Protein AF-A0A392PDL8-F1 (afdb_monomer_lite)

Sequence (76 aa):
MAILADFMLVYLPAPTVSLRPPLGVSAGAITKFFHNCPDNAFQVALSGTSYSFLQRIGAIVRNGSKLFAVGTASSL

Radius of gyration: 13.85 Å; chains: 1; bounding box: 33×33×31 Å

Organism: NCBI:txid97028

Foldseek 3Di:
DPLVVLVVVLVPADPQDDPDDDDDPPDDPVRVLQVLQDCHLPHDHDPPDDDDNVSSVSNVVVSVVVSVVVVVVVVD

InterPro domains:
  IPR021825 Protein RETICULATA-related [PF11891] (1-76)

Structure (mmCIF, N/CA/C/O backbone):
data_AF-A0A392PDL8-F1
#
_entry.id   AF-A0A392PDL8-F1
#
loop_
_atom_site.group_PDB
_atom_site.id
_atom_site.type_symbol
_atom_site.label_atom_id
_atom_site.label_alt_id
_atom_site.label_comp_id
_atom_site.label_asym_id
_atom_site.label_entity_id
_atom_site.label_seq_id
_atom_site.pdbx_PDB_ins_code
_atom_site.Cartn_x
_atom_site.Cartn_y
_atom_site.Cartn_z
_atom_site.occupancy
_atom_site.B_iso_or_equiv
_atom_site.auth_seq_id
_atom_site.auth_comp_id
_atom_site.auth_asym_id
_atom_site.auth_atom_id
_atom_site.pdbx_PDB_model_num
ATOM 1 N N . MET A 1 1 ? 13.408 16.030 -10.189 1.00 50.44 1 MET A N 1
ATOM 2 C CA . MET A 1 1 ? 12.074 16.661 -10.051 1.00 50.44 1 MET A CA 1
ATOM 3 C C . MET A 1 1 ? 10.923 15.639 -9.993 1.00 50.44 1 MET A C 1
ATOM 5 O O . MET A 1 1 ? 10.022 15.868 -9.205 1.00 50.44 1 MET A O 1
ATOM 9 N N . ALA A 1 2 ? 10.941 14.503 -10.715 1.00 55.41 2 ALA A N 1
ATOM 10 C CA . ALA A 1 2 ? 9.821 13.533 -10.709 1.00 55.41 2 ALA A CA 1
ATOM 11 C C . ALA A 1 2 ? 9.708 12.632 -9.451 1.00 55.41 2 ALA A C 1
ATOM 13 O O . ALA A 1 2 ? 8.611 12.420 -8.949 1.00 55.41 2 ALA A O 1
ATOM 14 N N . ILE A 1 3 ? 10.830 12.152 -8.896 1.00 59.53 3 ILE A N 1
ATOM 15 C CA . ILE A 1 3 ? 10.831 11.214 -7.749 1.00 59.53 3 ILE A CA 1
ATOM 16 C C . ILE A 1 3 ? 10.219 11.841 -6.487 1.00 59.53 3 ILE A C 1
ATOM 18 O O . ILE A 1 3 ? 9.463 11.194 -5.772 1.00 59.53 3 ILE A O 1
ATOM 22 N N . LEU A 1 4 ? 10.519 13.116 -6.226 1.00 54.62 4 LEU A N 1
ATOM 23 C CA . LEU A 1 4 ? 9.986 13.848 -5.074 1.00 54.62 4 LEU A CA 1
ATOM 24 C C . LEU A 1 4 ? 8.468 14.042 -5.163 1.00 54.62 4 LEU A C 1
ATOM 26 O O . LEU A 1 4 ? 7.796 13.904 -4.150 1.00 54.62 4 LEU A O 1
ATOM 30 N N . ALA A 1 5 ? 7.920 14.318 -6.350 1.00 56.81 5 ALA A N 1
ATOM 31 C CA . ALA A 1 5 ? 6.476 14.470 -6.533 1.00 56.81 5 ALA A CA 1
ATOM 32 C C . ALA A 1 5 ? 5.730 13.145 -6.305 1.00 56.81 5 ALA A C 1
ATOM 34 O O . ALA A 1 5 ? 4.712 13.123 -5.619 1.00 56.81 5 ALA A O 1
ATOM 35 N N . ASP A 1 6 ? 6.277 12.035 -6.800 1.00 59.75 6 ASP A N 1
ATOM 36 C CA . ASP A 1 6 ? 5.692 10.704 -6.610 1.00 59.75 6 ASP A CA 1
ATOM 37 C C . ASP A 1 6 ? 5.809 10.237 -5.143 1.00 59.75 6 ASP A C 1
ATOM 39 O O . ASP A 1 6 ? 4.858 9.705 -4.573 1.00 59.75 6 ASP A O 1
ATOM 43 N N . PHE A 1 7 ? 6.914 10.572 -4.461 1.00 59.81 7 PHE A N 1
ATOM 44 C CA . PHE A 1 7 ? 7.069 10.366 -3.015 1.00 59.81 7 PHE A CA 1
ATOM 45 C C . PHE A 1 7 ? 6.086 11.215 -2.193 1.00 59.81 7 PHE A C 1
ATOM 47 O O . PHE A 1 7 ? 5.525 10.750 -1.200 1.00 59.81 7 PHE A O 1
ATOM 54 N N . MET A 1 8 ? 5.835 12.455 -2.617 1.00 59.00 8 MET A N 1
ATOM 55 C CA . MET A 1 8 ? 4.840 13.320 -1.987 1.00 5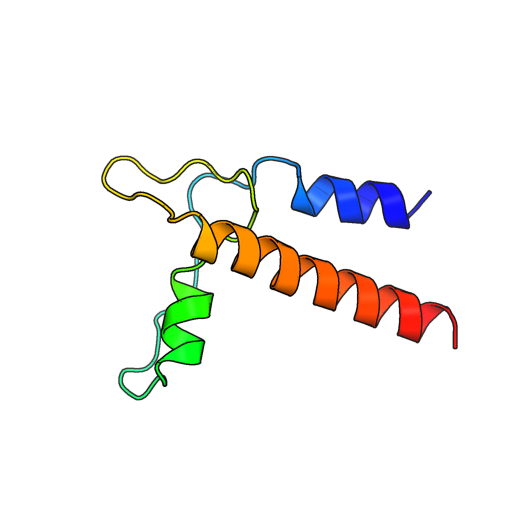9.00 8 MET A CA 1
ATOM 56 C C . MET A 1 8 ? 3.422 12.772 -2.164 1.00 59.00 8 MET A C 1
ATOM 58 O O . MET A 1 8 ? 2.634 12.935 -1.246 1.00 59.00 8 MET A O 1
ATOM 62 N N . LEU A 1 9 ? 3.084 12.055 -3.244 1.00 57.59 9 LEU A N 1
ATOM 63 C CA . LEU A 1 9 ? 1.771 11.398 -3.385 1.00 57.59 9 LEU A CA 1
ATOM 64 C C . LEU A 1 9 ? 1.559 10.229 -2.408 1.00 57.59 9 LEU A C 1
ATOM 66 O O . LEU A 1 9 ? 0.417 9.958 -2.040 1.00 57.59 9 LEU A O 1
ATOM 70 N N . VAL A 1 10 ? 2.634 9.581 -1.944 1.00 55.03 10 VAL A N 1
ATOM 71 C CA . VAL A 1 10 ? 2.591 8.575 -0.860 1.00 55.03 10 VAL A CA 1
ATOM 72 C C . VAL A 1 10 ? 2.321 9.220 0.506 1.00 55.03 10 VAL A C 1
ATOM 74 O O . VAL A 1 10 ? 1.750 8.593 1.406 1.00 55.03 10 VAL A O 1
ATOM 77 N N . TYR A 1 11 ? 2.759 10.470 0.671 1.00 56.44 11 TYR A N 1
ATOM 78 C CA . TYR A 1 11 ? 2.723 11.204 1.937 1.00 56.44 11 TYR A CA 1
ATOM 79 C C . TYR A 1 11 ? 1.521 12.156 2.048 1.00 56.44 11 TYR A C 1
ATOM 81 O O . TYR A 1 11 ? 1.023 12.404 3.145 1.00 56.44 11 TYR A O 1
ATOM 89 N N . LEU A 1 12 ? 1.029 12.667 0.919 1.00 56.03 12 LEU A N 1
ATOM 90 C CA . LEU A 1 12 ? -0.126 13.546 0.846 1.00 56.03 12 LEU A CA 1
ATOM 91 C C . LEU A 1 12 ? -1.380 12.753 1.235 1.00 56.03 12 LEU A C 1
ATOM 93 O O . LEU A 1 12 ? -1.598 11.645 0.733 1.00 56.03 12 LEU A O 1
ATOM 97 N N . PRO A 1 13 ? -2.216 13.287 2.136 1.00 54.44 13 PRO A N 1
ATOM 98 C CA . PRO A 1 13 ? -3.450 12.625 2.526 1.00 54.44 13 PRO A CA 1
ATOM 99 C C . PRO A 1 13 ? -4.340 12.411 1.293 1.00 54.44 13 PRO A C 1
ATOM 101 O O . PRO A 1 13 ? -4.854 13.358 0.702 1.00 54.44 13 PRO A O 1
ATOM 104 N N . ALA A 1 14 ? -4.493 11.145 0.894 1.00 60.69 14 ALA A N 1
ATOM 105 C CA . ALA A 1 14 ? -5.448 10.738 -0.129 1.00 60.69 14 ALA A CA 1
ATOM 106 C C . ALA A 1 14 ? -6.885 10.982 0.361 1.00 60.69 14 ALA A C 1
ATOM 108 O O . ALA A 1 14 ? -7.118 11.002 1.577 1.00 60.69 14 ALA A O 1
ATOM 109 N N . PRO A 1 15 ? -7.854 11.133 -0.563 1.00 56.88 15 PRO A N 1
ATOM 110 C CA . PRO A 1 15 ? -9.263 11.267 -0.218 1.00 56.88 15 PRO A CA 1
ATOM 111 C C . PRO A 1 15 ? -9.713 10.194 0.782 1.00 56.88 15 PRO A C 1
ATOM 113 O O . PRO A 1 15 ? -9.310 9.032 0.728 1.00 56.88 15 PRO A O 1
ATOM 116 N N . THR A 1 16 ? -10.575 10.597 1.713 1.00 58.19 16 THR A N 1
ATOM 117 C CA . THR A 1 16 ? -11.038 9.782 2.850 1.00 58.19 16 THR A CA 1
ATOM 118 C C . THR A 1 16 ? -11.825 8.537 2.420 1.00 58.19 16 THR A C 1
ATOM 120 O O . THR A 1 16 ? -12.045 7.635 3.224 1.00 58.19 16 THR A O 1
ATOM 123 N N . VAL A 1 17 ? -12.232 8.469 1.149 1.00 56.81 17 VAL A N 1
ATOM 124 C CA . VAL A 1 17 ? -12.996 7.367 0.562 1.00 56.81 17 VAL A CA 1
ATOM 125 C C . VAL A 1 17 ? -12.228 6.789 -0.626 1.00 56.81 17 VAL A C 1
ATOM 127 O O . VAL A 1 17 ? -12.138 7.414 -1.681 1.00 56.81 17 VAL A O 1
ATOM 130 N N . SER A 1 18 ? -11.713 5.570 -0.463 1.00 62.16 18 SER A N 1
ATOM 131 C CA . SER A 1 18 ? -11.162 4.780 -1.568 1.00 62.16 18 SER A CA 1
ATOM 132 C C . SER A 1 18 ? -12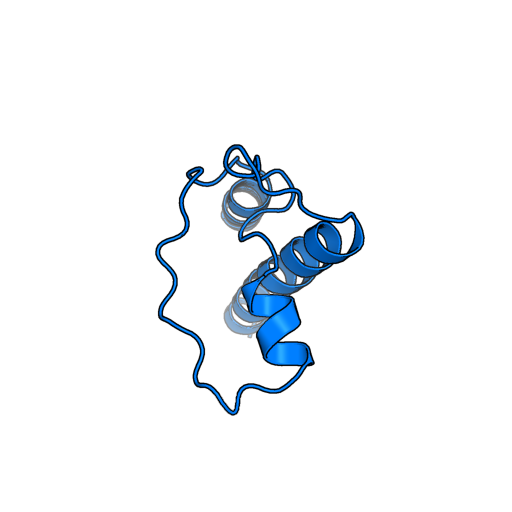.265 3.933 -2.200 1.00 62.16 18 SER A C 1
ATOM 134 O O . SER A 1 18 ? -12.746 2.971 -1.601 1.00 62.16 18 SER A O 1
ATOM 136 N N . LEU A 1 19 ? -12.656 4.266 -3.430 1.00 60.62 19 LEU A N 1
ATOM 137 C CA . LEU A 1 19 ? -13.576 3.462 -4.241 1.00 60.62 19 LEU A CA 1
ATOM 138 C C . LEU A 1 19 ? -12.831 2.238 -4.784 1.00 60.62 19 LEU A C 1
ATOM 140 O O . LEU A 1 19 ? -12.240 2.271 -5.863 1.00 60.62 19 LEU A O 1
ATOM 144 N N . ARG A 1 20 ? -12.816 1.159 -3.997 1.00 67.00 20 ARG A N 1
ATOM 145 C CA . ARG A 1 20 ? -12.142 -0.098 -4.340 1.00 67.00 20 ARG A CA 1
ATOM 146 C C . ARG A 1 20 ? -13.161 -1.145 -4.805 1.00 67.00 20 ARG A C 1
ATOM 148 O O . ARG A 1 20 ? -14.198 -1.293 -4.157 1.00 67.00 20 ARG A O 1
ATOM 155 N N . PRO A 1 21 ? -12.881 -1.901 -5.882 1.00 75.50 21 PRO A N 1
ATOM 156 C CA . PRO A 1 21 ? -13.753 -2.989 -6.303 1.00 75.50 21 PRO A CA 1
ATOM 157 C C . PRO A 1 21 ? -13.895 -4.049 -5.194 1.00 75.50 21 PRO A C 1
ATOM 159 O O . PRO A 1 21 ? -12.954 -4.256 -4.408 1.00 75.50 21 PRO A O 1
ATOM 162 N N . PRO A 1 22 ? -15.062 -4.714 -5.110 1.00 75.25 22 PRO A N 1
ATOM 163 C CA . PRO A 1 22 ? -15.328 -5.710 -4.083 1.00 75.25 22 PRO A CA 1
ATOM 164 C C . PRO A 1 22 ? -14.361 -6.891 -4.210 1.00 75.25 22 PRO A C 1
ATOM 166 O O . PRO A 1 22 ? -14.066 -7.366 -5.307 1.00 75.25 22 PRO A O 1
ATOM 169 N N . LEU A 1 23 ? -13.858 -7.373 -3.071 1.00 77.75 23 LEU A N 1
ATOM 170 C CA . LEU A 1 23 ? -13.040 -8.582 -3.026 1.00 77.75 23 LEU A CA 1
ATOM 171 C C . LEU A 1 23 ? -13.882 -9.798 -3.403 1.00 77.75 23 LEU A C 1
ATOM 173 O O . LEU A 1 23 ? -14.952 -10.017 -2.839 1.00 77.75 23 LEU A O 1
ATOM 177 N N . GLY A 1 24 ? -13.349 -10.639 -4.287 1.00 80.19 24 GLY A N 1
ATOM 178 C CA . GLY A 1 24 ? -13.904 -11.969 -4.507 1.00 80.19 24 GLY A CA 1
ATOM 179 C C . GLY A 1 24 ? -13.884 -12.793 -3.216 1.00 80.19 24 GLY A C 1
ATOM 180 O O . GLY A 1 24 ? -12.938 -12.724 -2.428 1.00 80.19 24 GLY A O 1
ATOM 181 N N . VAL A 1 25 ? -14.916 -13.613 -3.012 1.00 74.88 25 VAL A N 1
ATOM 182 C CA . VAL A 1 25 ? -15.110 -14.418 -1.790 1.00 74.88 25 VAL A CA 1
ATOM 183 C C . VAL A 1 25 ? -13.923 -15.366 -1.526 1.00 74.88 25 VAL A C 1
ATOM 185 O O . VAL A 1 25 ? -13.544 -15.590 -0.376 1.00 74.88 25 VAL A O 1
ATOM 188 N N . SER A 1 26 ? -13.259 -15.832 -2.591 1.00 80.31 26 SER A N 1
ATOM 189 C CA . SER A 1 26 ? -12.079 -16.712 -2.548 1.00 80.31 26 SER A CA 1
ATOM 190 C C . SER A 1 26 ? -10.733 -15.983 -2.354 1.00 80.31 26 SER A C 1
ATOM 192 O O . SER A 1 26 ? -9.677 -16.600 -2.500 1.00 80.31 26 SER A O 1
ATOM 194 N N . ALA A 1 27 ? -10.719 -14.679 -2.058 1.00 79.62 27 ALA A N 1
ATOM 195 C CA . ALA A 1 27 ? -9.466 -13.945 -1.880 1.00 79.62 27 ALA A CA 1
ATOM 196 C C . ALA A 1 27 ? -8.657 -14.475 -0.677 1.00 79.62 27 ALA A C 1
ATOM 198 O O . ALA A 1 27 ? -9.184 -14.625 0.434 1.00 79.62 27 ALA A O 1
ATOM 199 N N . GLY A 1 28 ? -7.364 -14.728 -0.902 1.00 82.56 28 GLY A N 1
ATOM 200 C CA . GLY A 1 28 ? -6.424 -15.195 0.119 1.00 82.56 28 GLY A CA 1
ATOM 201 C C . GLY A 1 28 ? -6.150 -14.157 1.215 1.00 82.56 28 GLY A C 1
ATOM 202 O O . GLY A 1 28 ? -6.451 -12.970 1.066 1.00 82.56 28 GLY A O 1
ATOM 203 N N . ALA A 1 29 ? -5.554 -14.600 2.327 1.00 80.81 29 ALA A N 1
ATOM 204 C CA . ALA A 1 29 ? -5.309 -13.764 3.509 1.00 80.81 29 ALA A CA 1
ATOM 205 C C . ALA A 1 29 ? -4.449 -12.524 3.203 1.00 80.81 29 ALA A C 1
ATOM 207 O O . ALA A 1 29 ? -4.753 -11.427 3.665 1.00 80.81 29 ALA A O 1
ATOM 208 N N . ILE A 1 30 ? -3.428 -12.679 2.358 1.00 79.38 30 ILE A N 1
ATOM 209 C CA . ILE A 1 30 ? -2.537 -11.585 1.951 1.00 79.38 30 ILE A CA 1
ATOM 210 C C . ILE A 1 30 ? -3.291 -10.562 1.086 1.00 79.38 30 ILE A C 1
ATOM 212 O O . ILE A 1 30 ? -3.191 -9.359 1.312 1.00 79.38 30 ILE A O 1
ATOM 216 N N . THR A 1 31 ? -4.117 -11.020 0.140 1.00 79.44 31 THR A N 1
ATOM 217 C CA . THR A 1 31 ? -4.946 -10.137 -0.698 1.00 79.44 31 THR A CA 1
ATOM 218 C C . THR A 1 31 ? -5.949 -9.349 0.143 1.00 79.44 31 THR A C 1
ATOM 220 O O . THR A 1 31 ? -6.103 -8.145 -0.053 1.00 79.44 31 THR A O 1
ATOM 223 N N . LYS A 1 32 ? -6.586 -10.000 1.124 1.00 80.38 32 LYS A N 1
ATOM 224 C CA . LYS A 1 32 ? -7.478 -9.346 2.095 1.00 80.38 32 LYS A CA 1
ATOM 225 C C . LYS A 1 32 ? -6.731 -8.330 2.961 1.00 80.38 32 LYS A C 1
ATOM 227 O O . LYS A 1 32 ? -7.253 -7.246 3.211 1.00 80.38 32 LYS A O 1
ATOM 232 N N . PHE A 1 33 ? -5.502 -8.641 3.374 1.00 80.44 33 PHE A N 1
ATOM 233 C CA . PHE A 1 33 ? -4.655 -7.727 4.139 1.00 80.44 33 PHE A CA 1
ATOM 234 C C . PHE A 1 33 ? -4.327 -6.452 3.346 1.00 80.44 33 PHE A C 1
ATOM 236 O O . PHE A 1 33 ? -4.572 -5.352 3.835 1.00 80.44 33 PHE A O 1
ATOM 243 N N . PHE A 1 34 ? -3.864 -6.575 2.097 1.00 78.25 34 PHE A N 1
ATOM 244 C CA . PHE A 1 34 ? -3.545 -5.419 1.243 1.00 78.25 34 PHE A CA 1
ATOM 245 C C . PHE A 1 34 ? -4.772 -4.643 0.744 1.00 78.25 34 PHE A C 1
ATOM 247 O O . PHE A 1 34 ? -4.642 -3.485 0.337 1.00 78.25 34 PHE A O 1
ATOM 254 N N . HIS A 1 35 ? -5.957 -5.253 0.758 1.00 77.88 35 HIS A N 1
ATOM 255 C CA . HIS A 1 35 ? -7.213 -4.571 0.437 1.00 77.88 35 HIS A CA 1
ATOM 256 C C . HIS A 1 35 ? -7.753 -3.754 1.620 1.00 77.88 35 HIS A C 1
ATOM 258 O O . HIS A 1 35 ? -8.202 -2.632 1.422 1.00 77.88 35 HIS A O 1
ATOM 264 N N . ASN A 1 36 ? -7.590 -4.245 2.852 1.00 77.12 36 ASN A N 1
ATOM 265 C CA . ASN A 1 36 ? -7.879 -3.473 4.071 1.00 77.12 36 ASN A CA 1
ATOM 266 C C . ASN A 1 36 ? -6.771 -2.472 4.446 1.00 77.12 36 ASN A C 1
ATOM 268 O O . ASN A 1 36 ? -6.890 -1.731 5.419 1.00 77.12 36 ASN A O 1
ATOM 272 N N . CYS A 1 37 ? -5.657 -2.496 3.724 1.00 78.69 37 CYS A N 1
ATOM 273 C CA . CYS A 1 37 ? -4.543 -1.580 3.894 1.00 78.69 37 CYS A CA 1
ATOM 274 C C . CYS A 1 37 ? -4.897 -0.205 3.296 1.00 78.69 37 CYS A C 1
ATOM 276 O O . CYS A 1 37 ? -5.461 -0.181 2.192 1.00 78.69 37 CYS A O 1
ATOM 278 N N . PRO A 1 38 ? -4.572 0.914 3.976 1.00 76.88 38 PRO A N 1
ATOM 279 C CA . PRO A 1 38 ? -4.838 2.247 3.452 1.00 76.88 38 PRO A CA 1
ATOM 280 C C . PRO A 1 38 ? -4.072 2.480 2.148 1.00 76.88 38 PRO A C 1
ATOM 282 O O . PRO A 1 38 ? -3.022 1.881 1.907 1.00 76.88 38 PRO A O 1
ATOM 285 N N . ASP A 1 39 ? -4.588 3.361 1.297 1.00 74.69 39 ASP A N 1
ATOM 286 C CA . ASP A 1 39 ? -3.906 3.719 0.054 1.00 74.69 39 ASP A CA 1
ATOM 287 C C . ASP A 1 39 ? -2.736 4.678 0.307 1.00 74.69 39 ASP A C 1
ATOM 289 O O . ASP A 1 39 ? -1.778 4.641 -0.457 1.00 74.69 39 ASP A O 1
ATOM 293 N N . ASN A 1 40 ? -2.750 5.446 1.406 1.00 73.75 40 ASN A N 1
ATOM 294 C CA . ASN A 1 40 ? -1.621 6.272 1.854 1.00 73.75 40 ASN A CA 1
ATOM 295 C C . ASN A 1 40 ? -1.291 6.078 3.337 1.00 73.75 40 ASN A C 1
ATOM 297 O O . ASN A 1 40 ? -2.167 5.857 4.173 1.00 73.75 40 ASN A O 1
ATOM 301 N N . ALA A 1 41 ? -0.010 6.222 3.689 1.00 71.62 41 ALA A N 1
ATOM 302 C CA . ALA A 1 41 ? 0.484 5.972 5.048 1.00 71.62 41 ALA A CA 1
ATOM 303 C C . ALA A 1 41 ? -0.156 6.898 6.102 1.00 71.62 41 ALA A C 1
ATOM 305 O O . ALA A 1 41 ? -0.379 6.488 7.246 1.00 71.62 41 ALA A O 1
ATOM 306 N N . PHE A 1 42 ? -0.512 8.118 5.691 1.00 70.38 42 PHE A N 1
ATOM 307 C CA . PHE A 1 42 ? -1.152 9.151 6.514 1.00 70.38 42 PHE A CA 1
ATOM 308 C C . PHE A 1 42 ? -2.649 9.298 6.249 1.00 70.38 42 PHE A C 1
ATOM 310 O O . PHE A 1 42 ? -3.264 10.248 6.727 1.00 70.38 42 PHE A O 1
ATOM 317 N N . GLN A 1 43 ? -3.259 8.367 5.508 1.00 72.31 43 GLN A N 1
ATOM 318 C CA . GLN A 1 43 ? -4.695 8.418 5.269 1.00 72.31 43 GLN A CA 1
ATOM 319 C C . GLN A 1 43 ? -5.441 8.387 6.610 1.00 72.31 43 GLN A C 1
ATOM 321 O O . GLN A 1 43 ? -5.169 7.553 7.490 1.00 72.31 43 GLN A O 1
ATOM 326 N N . VAL A 1 44 ? -6.359 9.340 6.768 1.00 68.75 44 VAL A N 1
ATOM 327 C CA . VAL A 1 44 ? -7.277 9.397 7.905 1.00 68.75 44 VAL A CA 1
ATOM 328 C C . VAL A 1 44 ? -8.373 8.372 7.647 1.00 68.75 44 VAL A C 1
ATOM 330 O O . VAL A 1 44 ? -8.959 8.339 6.565 1.00 68.75 44 VAL A O 1
ATOM 333 N N . ALA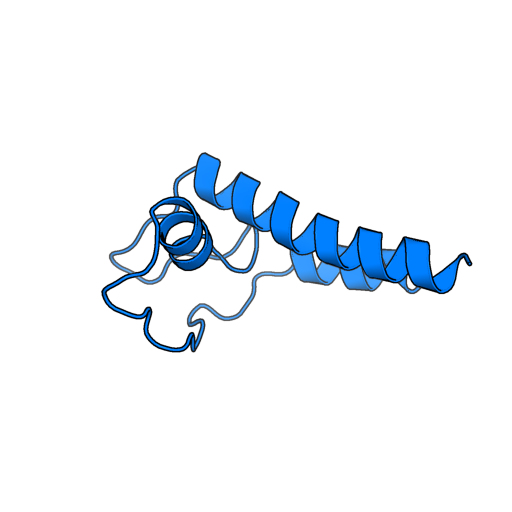 A 1 45 ? -8.600 7.493 8.619 1.00 68.69 45 ALA A N 1
ATOM 334 C CA . ALA A 1 45 ? -9.632 6.476 8.510 1.00 68.69 45 ALA A CA 1
ATOM 335 C C . ALA A 1 45 ? -11.022 7.127 8.530 1.00 68.69 45 ALA A C 1
ATOM 337 O O . ALA A 1 45 ? -11.240 8.118 9.228 1.00 68.69 45 ALA A O 1
ATOM 338 N N . LEU A 1 46 ? -11.961 6.568 7.764 1.00 69.31 46 LEU A N 1
ATOM 339 C CA . LEU A 1 46 ? -13.357 6.989 7.810 1.00 69.31 46 LEU A CA 1
ATOM 340 C C . LEU A 1 46 ? -13.907 6.744 9.222 1.00 69.31 46 LEU A C 1
ATOM 342 O O . LEU A 1 46 ? -13.587 5.716 9.828 1.00 69.31 46 LEU A O 1
ATOM 346 N N . SER A 1 47 ? -14.732 7.660 9.734 1.00 62.72 47 SER A N 1
ATOM 347 C CA . SER A 1 47 ? -15.355 7.555 11.058 1.00 62.72 47 SER A CA 1
ATOM 348 C C . SER A 1 47 ? -15.955 6.161 11.284 1.00 62.72 47 SER A C 1
ATOM 350 O O . SER A 1 47 ? -16.857 5.748 10.561 1.00 62.72 47 SER A O 1
ATOM 352 N N . GLY A 1 48 ? -15.421 5.428 12.269 1.00 67.38 48 GLY A N 1
ATOM 353 C CA . GLY A 1 48 ? -15.797 4.038 12.575 1.00 67.38 48 GLY A CA 1
ATOM 354 C C . GLY A 1 48 ? -14.791 2.969 12.128 1.00 67.38 48 GLY A C 1
ATOM 355 O O . GLY A 1 48 ? -14.941 1.806 12.490 1.00 67.38 48 GLY A O 1
ATOM 356 N N . THR A 1 49 ? -13.735 3.340 11.400 1.00 68.94 49 THR A N 1
ATOM 357 C CA . THR A 1 49 ? -12.624 2.447 11.030 1.00 68.94 49 THR A CA 1
ATOM 358 C C . THR A 1 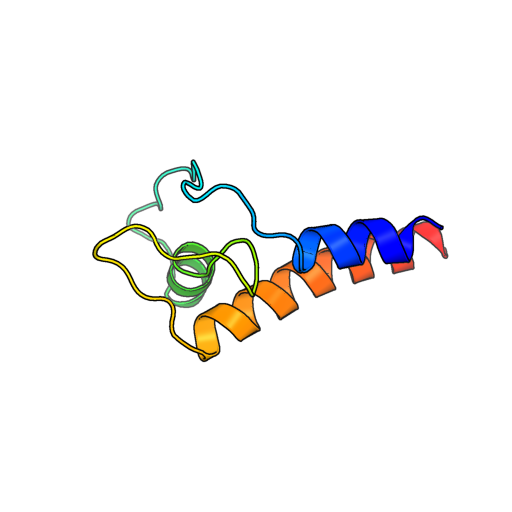49 ? -11.301 2.977 11.579 1.00 68.94 49 THR A C 1
ATOM 360 O O . THR A 1 49 ? -11.153 4.166 11.850 1.00 68.94 49 THR A O 1
ATOM 363 N N . SER A 1 50 ? -10.325 2.101 11.810 1.00 72.62 50 SER A N 1
ATOM 364 C CA . SER A 1 50 ? -8.993 2.490 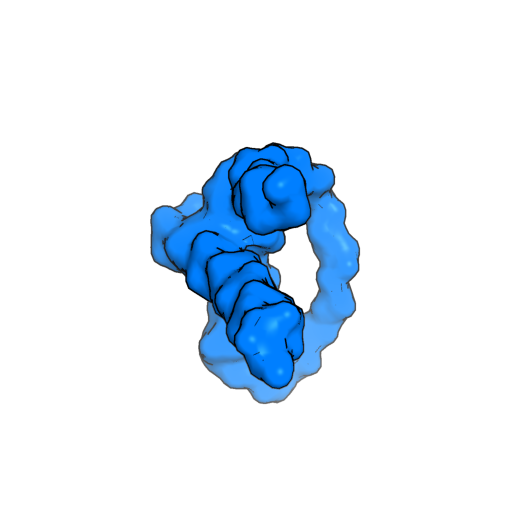12.281 1.00 72.62 50 SER A CA 1
ATOM 365 C C . SER A 1 50 ? -7.939 1.614 11.626 1.00 72.62 50 SER A C 1
ATOM 367 O O . SER A 1 50 ? -8.058 0.391 11.616 1.00 72.62 50 SER A O 1
ATOM 369 N N . TYR A 1 51 ? -6.904 2.247 11.077 1.00 79.50 51 TYR A N 1
ATOM 370 C CA . TYR A 1 51 ? -5.780 1.541 10.472 1.00 79.50 51 TYR A CA 1
ATOM 371 C C . TYR A 1 51 ? -4.719 1.233 11.522 1.00 79.50 51 TYR A C 1
ATOM 373 O O . TYR A 1 51 ? -4.209 2.134 12.194 1.00 79.50 51 TYR A O 1
ATOM 381 N N . SER A 1 52 ? -4.354 -0.041 11.619 1.00 83.31 52 SER A N 1
ATOM 382 C CA . SER A 1 52 ? -3.226 -0.499 12.425 1.00 83.31 52 SER A CA 1
ATOM 383 C C . SER A 1 52 ? -1.893 0.010 11.870 1.00 83.31 52 SER A C 1
ATOM 385 O O . SER A 1 52 ? -1.751 0.313 10.682 1.00 83.31 52 SER A O 1
ATOM 387 N N . PHE A 1 53 ? -0.874 0.048 12.728 1.00 81.69 53 PHE A N 1
ATOM 388 C CA . PHE A 1 53 ? 0.482 0.426 12.330 1.00 81.69 53 PHE A CA 1
ATOM 389 C C . PHE A 1 53 ? 1.036 -0.472 11.211 1.00 81.69 53 PHE A C 1
ATOM 391 O O . PHE A 1 53 ? 1.636 0.017 10.256 1.00 81.69 53 PHE A O 1
ATOM 398 N N . LEU A 1 54 ? 0.748 -1.777 11.267 1.00 82.69 54 LEU A N 1
ATOM 399 C CA . LEU A 1 54 ? 1.174 -2.734 10.247 1.00 82.69 54 LEU A CA 1
ATOM 400 C C . LEU A 1 54 ? 0.509 -2.469 8.886 1.00 82.69 54 LEU A C 1
ATOM 402 O O . LEU A 1 54 ? 1.165 -2.567 7.852 1.00 82.69 54 LEU A O 1
ATOM 406 N N . GLN A 1 55 ? -0.768 -2.077 8.874 1.00 81.88 55 GLN A N 1
ATOM 407 C CA . GLN A 1 55 ? -1.443 -1.642 7.648 1.00 81.88 55 GLN A CA 1
ATOM 408 C C . GLN A 1 55 ? -0.804 -0.363 7.093 1.00 81.88 55 GLN A C 1
ATOM 410 O O . GLN A 1 55 ? -0.580 -0.262 5.895 1.00 81.88 55 GLN A O 1
ATOM 415 N N . ARG A 1 56 ? -0.406 0.594 7.935 1.00 81.00 56 ARG A N 1
ATOM 416 C CA . ARG A 1 56 ? 0.306 1.791 7.451 1.00 81.00 56 ARG A CA 1
ATOM 417 C C . ARG A 1 56 ? 1.652 1.445 6.807 1.00 81.00 56 ARG A C 1
ATOM 419 O O . ARG A 1 56 ? 1.955 1.972 5.740 1.00 81.00 56 ARG A O 1
ATOM 426 N N . ILE A 1 57 ? 2.413 0.510 7.383 1.00 82.25 57 ILE A N 1
ATOM 427 C CA . ILE A 1 57 ? 3.641 -0.014 6.755 1.00 82.25 57 ILE A CA 1
ATOM 428 C C . ILE A 1 57 ? 3.322 -0.698 5.419 1.00 82.25 57 ILE A C 1
ATOM 430 O O . ILE A 1 57 ? 4.017 -0.469 4.431 1.00 82.25 57 ILE A O 1
ATOM 434 N N . GLY A 1 58 ? 2.244 -1.483 5.352 1.00 82.94 58 GLY A N 1
ATOM 435 C CA . GLY A 1 58 ? 1.796 -2.118 4.110 1.00 82.94 58 GLY A CA 1
ATOM 436 C C . GLY A 1 58 ? 1.524 -1.116 2.980 1.00 82.94 58 GLY A C 1
ATOM 437 O O . GLY A 1 58 ? 1.835 -1.404 1.823 1.00 82.94 58 GLY A O 1
ATOM 438 N N . ALA A 1 59 ? 1.000 0.068 3.305 1.00 79.94 59 ALA A N 1
ATOM 439 C CA . ALA A 1 59 ? 0.757 1.138 2.339 1.00 79.94 59 ALA A CA 1
ATOM 440 C C . ALA A 1 59 ? 2.071 1.720 1.800 1.00 79.94 59 ALA A C 1
ATOM 442 O O . ALA A 1 59 ? 2.227 1.886 0.590 1.00 79.94 59 ALA A O 1
ATOM 443 N N . ILE A 1 60 ? 3.048 1.945 2.689 1.00 81.56 60 ILE A N 1
ATOM 444 C CA . ILE A 1 60 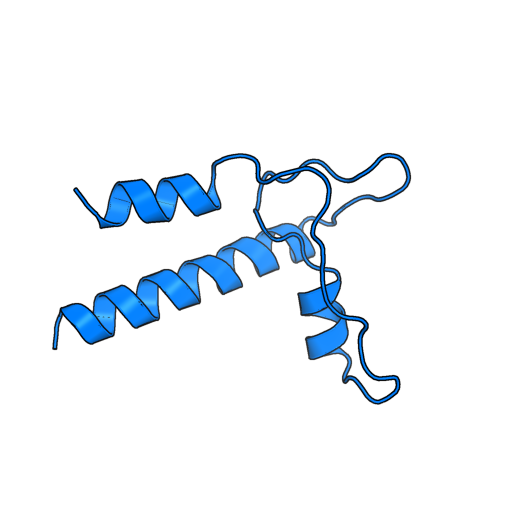? 4.395 2.413 2.328 1.00 81.56 60 ILE A CA 1
ATOM 445 C C . ILE A 1 60 ? 5.074 1.409 1.397 1.00 81.56 60 ILE A C 1
ATOM 447 O O . ILE A 1 60 ? 5.588 1.797 0.354 1.00 81.56 60 ILE A O 1
ATOM 451 N N . VAL A 1 61 ? 5.039 0.117 1.734 1.00 83.12 61 VAL A N 1
ATOM 452 C CA . VAL A 1 61 ? 5.652 -0.940 0.915 1.00 83.12 61 VAL A CA 1
ATOM 453 C C . VAL A 1 61 ? 4.989 -1.021 -0.461 1.00 83.12 61 VAL A C 1
ATOM 455 O O . VAL A 1 61 ? 5.683 -1.077 -1.474 1.00 83.12 61 VAL A O 1
ATOM 458 N N . ARG A 1 62 ? 3.652 -0.970 -0.531 1.00 79.62 62 ARG A N 1
ATOM 459 C CA . ARG A 1 62 ? 2.919 -1.016 -1.804 1.00 79.62 62 ARG A CA 1
ATOM 460 C C . ARG A 1 62 ? 3.261 0.178 -2.693 1.00 79.62 62 ARG A C 1
ATOM 462 O O . ARG A 1 62 ? 3.589 -0.016 -3.862 1.00 79.62 62 ARG A O 1
ATOM 469 N N . ASN A 1 63 ? 3.213 1.394 -2.160 1.00 79.19 63 ASN A N 1
ATOM 470 C CA . ASN A 1 63 ? 3.495 2.589 -2.952 1.00 79.19 63 ASN A CA 1
ATOM 471 C C . ASN A 1 63 ? 4.987 2.711 -3.293 1.00 79.19 63 ASN A C 1
ATOM 473 O O . ASN A 1 63 ? 5.330 2.994 -4.438 1.00 79.19 63 ASN A O 1
ATOM 477 N N . GLY A 1 64 ? 5.872 2.379 -2.352 1.00 78.31 64 GLY A N 1
ATOM 478 C CA . GLY A 1 64 ? 7.314 2.303 -2.581 1.00 78.31 64 GLY A CA 1
ATOM 479 C C . GLY A 1 64 ? 7.684 1.283 -3.659 1.00 78.31 64 GLY A C 1
ATOM 480 O O . GLY A 1 64 ? 8.525 1.576 -4.501 1.00 78.31 64 GLY A O 1
ATOM 481 N N . SER A 1 65 ? 7.010 0.127 -3.710 1.00 81.75 65 SER A N 1
ATOM 482 C CA . SER A 1 65 ? 7.234 -0.873 -4.765 1.00 81.75 65 SER A CA 1
ATOM 483 C C . SER A 1 65 ? 6.833 -0.379 -6.158 1.00 81.75 65 SER A C 1
ATOM 485 O O . SER A 1 65 ? 7.530 -0.670 -7.127 1.00 81.75 65 SER A O 1
ATOM 487 N N . LYS A 1 66 ? 5.759 0.419 -6.271 1.00 77.25 66 LYS A N 1
ATOM 488 C CA . LYS A 1 66 ? 5.368 1.054 -7.539 1.00 77.25 66 LYS A CA 1
ATOM 489 C C . LYS A 1 66 ? 6.421 2.056 -7.999 1.00 77.25 66 LYS A C 1
ATOM 491 O O . LYS A 1 66 ? 6.857 1.982 -9.144 1.00 77.25 66 LYS A O 1
ATOM 496 N N . LEU A 1 67 ? 6.855 2.940 -7.099 1.00 77.44 67 LEU A N 1
ATOM 497 C CA . LEU A 1 67 ? 7.897 3.921 -7.395 1.00 77.44 67 LEU A CA 1
ATOM 498 C C . LEU A 1 67 ? 9.210 3.235 -7.784 1.00 77.44 67 LEU A C 1
ATOM 500 O O . LEU A 1 67 ? 9.860 3.638 -8.742 1.00 77.44 67 LEU A O 1
ATOM 504 N N . PHE A 1 68 ? 9.583 2.170 -7.075 1.00 80.50 68 PHE A N 1
ATOM 505 C CA . PHE A 1 68 ? 10.768 1.378 -7.382 1.00 80.50 68 PHE A CA 1
ATOM 506 C C . PHE A 1 68 ? 10.674 0.722 -8.762 1.00 80.50 68 PHE A C 1
ATOM 508 O O . PHE A 1 68 ? 11.623 0.794 -9.535 1.00 80.50 68 PHE A O 1
ATOM 515 N N . ALA A 1 69 ? 9.530 0.127 -9.108 1.00 81.62 69 ALA A N 1
ATOM 516 C CA . ALA A 1 69 ? 9.320 -0.474 -10.422 1.00 81.62 69 ALA A CA 1
ATOM 517 C C . ALA A 1 69 ? 9.408 0.567 -11.551 1.00 81.62 69 ALA A C 1
ATOM 519 O O . ALA A 1 69 ? 10.095 0.343 -12.541 1.00 81.62 69 ALA A O 1
ATOM 520 N N . VAL A 1 70 ? 8.776 1.734 -11.389 1.00 79.94 70 VAL A N 1
ATOM 521 C CA . VAL A 1 70 ? 8.862 2.824 -12.376 1.00 79.94 70 VAL A CA 1
ATOM 522 C C . VAL A 1 70 ? 10.285 3.380 -12.463 1.00 79.94 70 VAL A C 1
ATOM 524 O O . VAL A 1 70 ? 10.797 3.593 -13.560 1.00 79.94 70 VAL A O 1
ATOM 527 N N . GLY A 1 71 ? 10.943 3.588 -11.321 1.00 79.12 71 GLY A N 1
ATOM 528 C CA . GLY A 1 71 ? 12.308 4.103 -11.249 1.00 79.12 71 GLY A CA 1
ATOM 529 C C . GLY A 1 71 ? 13.331 3.155 -11.869 1.00 79.12 71 GLY A C 1
ATOM 530 O O . GLY A 1 71 ? 14.202 3.602 -12.606 1.00 79.12 71 GLY A O 1
ATOM 531 N N . THR A 1 72 ? 13.198 1.849 -11.633 1.00 80.25 72 THR A N 1
ATOM 532 C CA . THR A 1 72 ? 14.066 0.832 -12.247 1.00 80.25 72 THR A CA 1
ATOM 533 C C . THR A 1 72 ? 13.811 0.699 -13.744 1.00 80.25 72 THR A C 1
ATOM 535 O O . THR A 1 72 ? 14.769 0.699 -14.508 1.00 80.25 72 THR A O 1
ATOM 538 N N . ALA A 1 73 ? 12.549 0.668 -14.182 1.00 78.62 73 ALA A N 1
ATOM 539 C CA . ALA A 1 73 ? 12.201 0.594 -15.601 1.00 78.62 73 ALA A CA 1
ATOM 540 C C . ALA A 1 73 ? 12.618 1.841 -16.397 1.00 78.62 73 ALA A C 1
ATOM 542 O O . ALA A 1 73 ? 12.949 1.723 -17.566 1.00 78.62 73 ALA A O 1
ATOM 543 N N . SER A 1 74 ? 12.612 3.025 -15.776 1.00 74.12 74 SER A N 1
ATOM 544 C CA . SER A 1 74 ? 13.046 4.272 -16.428 1.00 74.12 74 SER A CA 1
ATOM 545 C C . SER A 1 74 ? 14.568 4.446 -16.450 1.00 74.12 74 SER A C 1
ATOM 547 O O . SER A 1 74 ? 15.068 5.337 -17.130 1.00 74.12 74 SER A O 1
ATOM 549 N N . SER A 1 75 ? 15.295 3.665 -15.646 1.00 66.25 75 SER A N 1
ATOM 550 C CA . SER A 1 75 ? 16.756 3.724 -15.546 1.00 66.25 75 SER A CA 1
ATOM 551 C C . SER A 1 75 ? 17.462 2.681 -16.423 1.00 66.25 75 SER A C 1
ATOM 553 O O . SER A 1 75 ? 18.692 2.704 -16.484 1.00 66.25 75 SER A O 1
ATOM 555 N N . LEU A 1 76 ? 16.695 1.773 -17.037 1.00 62.09 76 LEU A N 1
ATOM 556 C CA . LEU A 1 76 ? 17.100 0.763 -18.022 1.00 62.09 76 LEU A CA 1
ATOM 557 C C . LEU A 1 76 ? 16.947 1.324 -19.440 1.00 62.09 76 LEU A C 1
ATOM 559 O O . LEU A 1 76 ? 17.822 1.008 -20.273 1.00 62.09 76 LEU A O 1
#

Secondary structure (DSSP, 8-state):
-HHHHHHHHHHS---S---PPPPPTT--HHHHHHHSS-SSTTPPPPTT----HHHHHHHHHHHHHHHHHHHHHHH-

pLDDT: mean 71.97, std 9.7, range [50.44, 83.31]